Protein AF-A0A5M4D9H0-F1 (afdb_monomer_lite)

Radius of gyration: 30.03 Å; chains: 1; bounding box: 60×64×79 Å

pLDDT: mean 70.48, std 19.12, range [35.38, 95.62]

Sequence (142 aa):
MPILDGVPLAPAQAGSINPNLSRDGDTVAPIYPYTESEAPRAEHGLRTYRPNVGVPAKQIKTGQRLASYFEDFYFRVHIRPDRIALGSLASEQSRSIEVWNAWLTANPLHAVNATGAEGMTLLGPAPPPTSFAANEARQYVL

Foldseek 3Di:
DDDDDDDPPDPPDDDDDPPLFQCVPVDDDDDDPPPDDPPDDDDDDDDPDPVPPPPPDPDPDDDDDRTGNLVSQAPDKDKPPPDDDDDPDPDDDKDKIKIWHRYQAKDFQADDDDDPQVPDDKAFPDPPSDIDGHGDMGIIMD

Structure (mmCIF, N/CA/C/O backbone):
data_AF-A0A5M4D9H0-F1
#
_entry.id   AF-A0A5M4D9H0-F1
#
loop_
_atom_site.group_PDB
_atom_site.id
_atom_site.type_symbol
_atom_site.label_atom_id
_atom_site.label_alt_id
_atom_site.label_comp_id
_atom_site.label_asym_id
_atom_site.label_entity_id
_atom_site.label_seq_id
_atom_site.pdbx_PDB_ins_code
_atom_site.Cartn_x
_atom_site.Cartn_y
_atom_site.Cartn_z
_atom_site.occupancy
_atom_site.B_iso_or_equiv
_atom_site.auth_seq_id
_atom_site.auth_comp_id
_atom_site.auth_asym_id
_atom_site.auth_atom_id
_atom_site.pdbx_PDB_model_num
ATOM 1 N N . MET A 1 1 ? 7.521 -52.042 -41.301 1.00 37.97 1 MET A N 1
ATOM 2 C CA . MET A 1 1 ? 6.746 -50.795 -41.128 1.00 37.97 1 MET A CA 1
ATOM 3 C C . MET A 1 1 ? 7.392 -50.057 -39.969 1.00 37.97 1 MET A C 1
ATOM 5 O O . MET A 1 1 ? 7.514 -50.691 -38.926 1.00 37.97 1 MET A O 1
ATOM 9 N N . PRO A 1 2 ? 7.933 -48.841 -40.139 1.00 37.59 2 PRO A N 1
ATOM 10 C CA . PRO A 1 2 ? 8.563 -48.148 -39.024 1.00 37.59 2 PRO A CA 1
ATOM 11 C C . PRO A 1 2 ? 7.481 -47.642 -38.064 1.00 37.59 2 PRO A C 1
ATOM 13 O O . PRO A 1 2 ? 6.515 -47.011 -38.487 1.00 37.59 2 PRO A O 1
ATOM 16 N N . ILE A 1 3 ? 7.643 -47.968 -36.787 1.00 45.12 3 ILE A N 1
ATOM 17 C CA . ILE A 1 3 ? 6.842 -47.463 -35.671 1.00 45.12 3 ILE A CA 1
ATOM 18 C C . ILE A 1 3 ? 7.626 -46.297 -35.071 1.00 45.12 3 ILE A C 1
ATOM 20 O O . ILE A 1 3 ? 8.790 -46.454 -34.709 1.00 45.12 3 ILE A O 1
ATOM 24 N N . LEU A 1 4 ? 7.010 -45.118 -35.049 1.00 35.38 4 LEU A N 1
ATOM 25 C CA . LEU A 1 4 ? 7.532 -43.934 -34.375 1.00 35.38 4 LEU A CA 1
ATOM 26 C C . LEU A 1 4 ? 7.000 -43.951 -32.941 1.00 35.38 4 LEU A C 1
ATOM 28 O O . LEU A 1 4 ? 5.857 -43.563 -32.708 1.00 35.38 4 LEU A O 1
ATOM 32 N N . ASP A 1 5 ? 7.824 -44.396 -31.995 1.00 51.94 5 ASP A N 1
ATOM 33 C CA . ASP A 1 5 ? 7.542 -44.218 -30.572 1.00 51.94 5 ASP A CA 1
ATOM 34 C C . ASP A 1 5 ? 7.882 -42.773 -30.190 1.00 51.94 5 ASP A C 1
ATOM 36 O O . ASP A 1 5 ? 9.037 -42.404 -29.972 1.00 51.94 5 ASP A O 1
ATOM 40 N N . GLY A 1 6 ? 6.861 -41.917 -30.173 1.00 41.34 6 GLY A N 1
ATOM 41 C CA . GLY A 1 6 ? 6.969 -40.576 -29.613 1.00 41.34 6 GLY A CA 1
ATOM 42 C C . GLY A 1 6 ? 6.959 -40.655 -28.090 1.00 41.34 6 GLY A C 1
ATOM 43 O O . GLY A 1 6 ? 6.022 -41.199 -27.510 1.00 41.34 6 GLY A O 1
ATOM 44 N N . VAL A 1 7 ? 7.974 -40.091 -27.433 1.00 44.50 7 VAL A N 1
ATOM 45 C CA . VAL A 1 7 ? 7.917 -39.826 -25.989 1.00 44.50 7 VAL A CA 1
ATOM 46 C C . VAL A 1 7 ? 6.741 -38.873 -25.750 1.00 44.50 7 VAL A C 1
ATOM 48 O O . VAL A 1 7 ? 6.772 -37.756 -26.276 1.00 44.50 7 VAL A O 1
ATOM 51 N N . PRO A 1 8 ? 5.699 -39.253 -24.987 1.00 37.47 8 PRO A N 1
ATOM 52 C CA . PRO A 1 8 ? 4.704 -38.284 -24.574 1.00 37.47 8 PRO A CA 1
ATOM 53 C C . PRO A 1 8 ? 5.401 -37.302 -23.634 1.00 37.47 8 PRO A C 1
ATOM 55 O O . PRO A 1 8 ? 5.836 -37.669 -22.542 1.00 37.47 8 PRO A O 1
ATOM 58 N N . LEU A 1 9 ? 5.530 -36.046 -24.060 1.00 40.09 9 LEU A N 1
ATOM 59 C CA . LEU A 1 9 ? 5.840 -34.965 -23.136 1.00 40.09 9 LEU A CA 1
ATOM 60 C C . LEU A 1 9 ? 4.632 -34.839 -22.211 1.00 40.09 9 LEU A C 1
ATOM 62 O O . LEU A 1 9 ? 3.606 -34.266 -22.579 1.00 40.09 9 LEU A O 1
ATOM 66 N N . ALA A 1 10 ? 4.727 -35.454 -21.034 1.00 41.75 10 ALA A N 1
ATOM 67 C CA . ALA A 1 10 ? 3.748 -35.235 -19.991 1.00 41.75 10 ALA A CA 1
ATOM 68 C C . ALA A 1 10 ? 3.726 -33.728 -19.671 1.00 41.75 10 ALA A C 1
ATOM 70 O O . ALA A 1 10 ? 4.794 -33.113 -19.568 1.00 41.75 10 ALA A O 1
ATOM 71 N N . PRO A 1 11 ? 2.538 -33.115 -19.538 1.00 41.88 11 PRO A N 1
ATOM 72 C CA . PRO A 1 11 ? 2.437 -31.730 -19.106 1.00 41.88 11 PRO A CA 1
ATOM 73 C C . PRO A 1 11 ? 3.131 -31.592 -17.751 1.00 41.88 11 PRO A C 1
ATOM 75 O O . PRO A 1 11 ? 2.992 -32.469 -16.895 1.00 41.88 11 PRO A O 1
ATOM 78 N N . ALA A 1 12 ? 3.856 -30.494 -17.536 1.00 47.12 12 ALA A N 1
ATOM 79 C CA . ALA A 1 12 ? 4.317 -30.133 -16.203 1.00 47.12 12 ALA A CA 1
ATOM 80 C C . ALA A 1 12 ? 3.079 -29.887 -15.319 1.00 47.12 12 ALA A C 1
ATOM 82 O O . ALA A 1 12 ? 2.520 -28.793 -15.288 1.00 47.12 12 ALA A O 1
ATOM 83 N N . GLN A 1 13 ? 2.590 -30.935 -14.654 1.00 50.16 13 GLN A N 1
ATOM 84 C CA . GLN A 1 13 ? 1.582 -30.819 -13.612 1.00 50.16 13 GLN A CA 1
ATOM 85 C C . GLN A 1 13 ? 2.245 -30.150 -12.408 1.00 50.16 13 GLN A C 1
ATOM 87 O O . GLN A 1 13 ? 3.057 -30.769 -11.728 1.00 50.16 13 GLN A O 1
ATOM 92 N N . ALA A 1 14 ? 1.874 -28.908 -12.112 1.00 46.69 14 ALA A N 1
ATOM 93 C CA . ALA A 1 14 ? 2.147 -28.303 -10.815 1.00 46.69 14 ALA A CA 1
ATOM 94 C C . ALA A 1 14 ? 0.837 -27.751 -10.242 1.00 46.69 14 ALA A C 1
ATOM 96 O O . ALA A 1 14 ? 0.378 -26.670 -10.598 1.00 46.69 14 ALA A O 1
ATOM 97 N N . GLY A 1 15 ? 0.202 -28.537 -9.373 1.00 45.97 15 GLY A N 1
ATOM 98 C CA . GLY A 1 15 ? -0.881 -28.066 -8.518 1.00 45.97 15 GLY A CA 1
ATOM 99 C C . GLY A 1 15 ? -0.320 -27.323 -7.301 1.00 45.97 15 GLY A C 1
ATOM 100 O O . GLY A 1 15 ? 0.471 -27.892 -6.558 1.00 45.97 15 GLY A O 1
ATOM 101 N N . SER A 1 16 ? -0.778 -26.076 -7.128 1.00 58.44 16 SER A N 1
ATOM 102 C CA . SER A 1 16 ? -0.673 -25.150 -5.980 1.00 58.44 16 SER A CA 1
ATOM 103 C C . SER A 1 16 ? 0.720 -24.881 -5.370 1.00 58.44 16 SER A C 1
ATOM 105 O O . SER A 1 16 ? 1.106 -25.538 -4.405 1.00 58.44 16 SER A O 1
ATOM 107 N N . ILE A 1 17 ? 1.415 -23.822 -5.819 1.00 52.19 17 ILE A N 1
ATOM 108 C CA . ILE A 1 17 ? 2.653 -23.292 -5.195 1.00 52.19 17 ILE A CA 1
ATOM 109 C C . ILE A 1 17 ? 2.464 -21.789 -4.891 1.00 52.19 17 ILE A C 1
ATOM 111 O O . ILE A 1 17 ? 1.773 -21.106 -5.642 1.00 52.19 17 ILE A O 1
ATOM 115 N N . ASN A 1 18 ? 2.967 -21.304 -3.745 1.00 48.97 18 ASN A N 1
ATOM 116 C CA . ASN A 1 18 ? 2.557 -20.051 -3.088 1.00 48.97 18 ASN A CA 1
ATOM 117 C C . ASN A 1 18 ? 2.580 -18.821 -4.025 1.00 48.97 18 ASN A C 1
ATOM 119 O O . ASN A 1 18 ? 3.636 -18.269 -4.317 1.00 48.97 18 ASN A O 1
ATOM 123 N N . PRO A 1 19 ? 1.401 -18.332 -4.420 1.00 52.31 19 PRO A N 1
ATOM 124 C CA . PRO A 1 19 ? 1.240 -17.470 -5.583 1.00 52.31 19 PRO A CA 1
ATOM 125 C C . PRO A 1 19 ? 1.533 -15.985 -5.341 1.00 52.31 19 PRO A C 1
ATOM 127 O O . PRO A 1 19 ? 1.342 -15.185 -6.250 1.00 52.31 19 PRO A O 1
ATOM 130 N N . ASN A 1 20 ? 1.986 -15.566 -4.156 1.00 54.34 20 ASN A N 1
ATOM 131 C CA . ASN A 1 20 ? 2.275 -14.147 -3.864 1.00 54.34 20 ASN A CA 1
ATOM 132 C C . ASN A 1 20 ? 3.576 -13.644 -4.524 1.00 54.34 20 ASN A C 1
ATOM 134 O O . ASN A 1 20 ? 4.219 -12.718 -4.033 1.00 54.34 20 ASN A O 1
ATOM 138 N N . LEU A 1 21 ? 3.991 -14.335 -5.581 1.00 54.53 21 LEU A N 1
ATOM 139 C CA . LEU A 1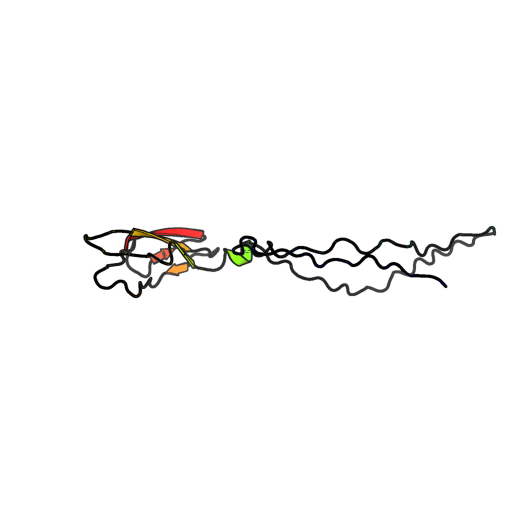 21 ? 5.332 -14.401 -6.103 1.00 54.53 21 LEU A CA 1
ATOM 140 C C . LEU A 1 21 ? 5.235 -14.589 -7.642 1.00 54.53 21 LEU A C 1
ATOM 142 O O . LEU A 1 21 ? 4.939 -15.677 -8.128 1.00 54.53 21 LEU A O 1
ATOM 146 N N . SER A 1 22 ? 5.568 -13.539 -8.399 1.00 58.16 22 SER A N 1
ATOM 147 C CA . SER A 1 22 ? 5.496 -13.353 -9.864 1.00 58.16 22 SER A CA 1
ATOM 148 C C . SER A 1 22 ? 6.069 -14.501 -10.669 1.00 58.16 22 SER A C 1
ATOM 150 O O . SER A 1 22 ? 5.703 -14.742 -11.813 1.00 58.16 22 SER A O 1
ATOM 152 N N . ARG A 1 23 ? 7.042 -15.165 -10.075 1.00 50.22 23 ARG A N 1
ATOM 153 C CA . ARG A 1 23 ? 7.991 -16.034 -10.737 1.00 50.22 23 ARG A CA 1
ATOM 154 C C . ARG A 1 23 ? 7.777 -17.497 -10.382 1.00 50.22 23 ARG A C 1
ATOM 156 O O . ARG A 1 23 ? 8.363 -18.359 -11.031 1.00 50.22 23 ARG A O 1
ATOM 163 N N . ASP A 1 24 ? 6.884 -17.812 -9.449 1.00 54.12 24 ASP A N 1
ATOM 164 C CA . ASP A 1 24 ? 6.550 -19.212 -9.164 1.00 54.12 24 ASP A CA 1
ATOM 165 C C . ASP A 1 24 ? 5.856 -19.885 -10.376 1.00 54.12 24 ASP A C 1
ATOM 167 O O . ASP A 1 24 ? 5.702 -21.103 -10.411 1.00 54.12 24 ASP A O 1
ATOM 171 N N . GLY A 1 25 ? 5.533 -19.102 -11.420 1.00 51.81 25 GLY A N 1
ATOM 172 C CA . GLY A 1 25 ? 5.123 -19.546 -12.755 1.00 51.81 25 GLY A CA 1
ATOM 173 C C . GLY A 1 25 ? 6.174 -19.462 -13.882 1.00 51.81 25 GLY A C 1
ATOM 174 O O . GLY A 1 25 ? 5.864 -19.869 -14.997 1.00 51.81 25 GLY A O 1
ATOM 175 N N . ASP A 1 26 ? 7.409 -19.002 -13.659 1.00 55.31 26 ASP A N 1
ATOM 176 C CA . ASP A 1 26 ? 8.412 -18.772 -14.727 1.00 55.31 26 ASP A CA 1
ATOM 177 C C . ASP A 1 26 ? 9.148 -20.057 -15.186 1.00 55.31 26 ASP A C 1
ATOM 179 O O . ASP A 1 26 ? 10.327 -20.032 -15.555 1.00 55.31 26 ASP A O 1
ATOM 183 N N . THR A 1 27 ? 8.485 -21.219 -15.181 1.00 54.12 27 THR A N 1
ATOM 184 C CA . THR A 1 27 ? 9.097 -22.464 -15.680 1.00 54.12 27 THR A CA 1
ATOM 185 C C . THR A 1 27 ? 9.234 -22.426 -17.202 1.00 54.12 27 THR A C 1
ATOM 187 O O . THR A 1 27 ? 8.337 -22.777 -17.963 1.00 54.12 27 THR A O 1
ATOM 190 N N . VAL A 1 28 ? 10.403 -21.989 -17.663 1.00 54.91 28 VAL A N 1
ATOM 191 C CA . VAL A 1 28 ? 10.789 -22.072 -19.071 1.00 54.91 28 VAL A CA 1
ATOM 192 C C . VAL A 1 28 ? 11.150 -23.525 -19.375 1.00 54.91 28 VAL A C 1
ATOM 194 O O . VAL A 1 28 ? 12.100 -24.055 -18.797 1.00 54.91 28 VAL A O 1
ATOM 197 N N . ALA A 1 29 ? 10.416 -24.176 -20.283 1.00 46.41 29 ALA A N 1
ATOM 198 C CA . ALA A 1 29 ? 10.812 -25.481 -20.811 1.00 46.41 29 ALA A CA 1
ATOM 199 C C . ALA A 1 29 ? 12.244 -25.382 -21.382 1.00 46.41 29 ALA A C 1
ATOM 201 O O . ALA A 1 29 ? 12.489 -24.538 -22.254 1.00 46.41 29 ALA A O 1
ATOM 202 N N . PRO A 1 30 ? 13.211 -26.183 -20.900 1.00 48.16 30 PRO A N 1
ATOM 203 C CA . PRO A 1 30 ? 14.571 -26.089 -21.385 1.00 48.16 30 PRO A CA 1
ATOM 204 C C . PRO A 1 30 ? 14.685 -26.553 -22.841 1.00 48.16 30 PRO A C 1
ATOM 206 O O . PRO A 1 30 ? 14.323 -27.673 -23.184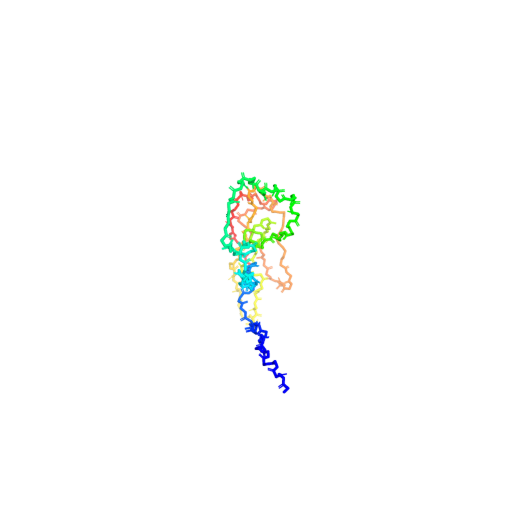 1.00 48.16 30 PRO A O 1
ATOM 209 N N . ILE A 1 31 ? 15.352 -25.694 -23.611 1.00 50.03 31 ILE A N 1
ATOM 210 C CA . ILE A 1 31 ? 16.408 -26.043 -24.566 1.00 50.03 31 ILE A CA 1
ATOM 211 C C . ILE A 1 31 ? 15.907 -26.459 -25.954 1.00 50.03 31 ILE A C 1
ATOM 213 O O . ILE A 1 31 ? 15.562 -27.607 -26.218 1.00 50.03 31 ILE A O 1
ATOM 217 N N . TYR A 1 32 ? 15.982 -25.488 -26.875 1.00 48.62 32 TYR A N 1
ATOM 218 C CA . TYR A 1 32 ? 16.202 -25.731 -28.302 1.00 48.62 32 TYR A CA 1
ATOM 219 C C . TYR A 1 32 ? 17.078 -26.978 -28.482 1.00 48.62 32 TYR A C 1
ATOM 221 O O . TYR A 1 32 ? 18.195 -26.975 -27.950 1.00 48.62 32 TYR A O 1
ATOM 229 N N . PRO A 1 33 ? 16.655 -28.021 -29.215 1.00 47.72 33 PRO A N 1
ATOM 230 C CA . PRO A 1 33 ? 17.594 -29.070 -29.547 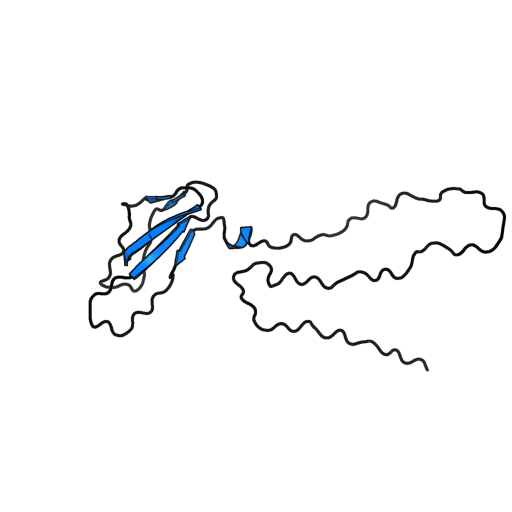1.00 47.72 33 PRO A CA 1
ATOM 231 C C . PRO A 1 33 ? 18.706 -28.414 -30.372 1.00 47.72 33 PRO A C 1
ATOM 233 O O . PRO A 1 33 ? 18.461 -27.878 -31.450 1.00 47.72 33 PRO A O 1
ATOM 236 N N . TYR A 1 34 ? 19.940 -28.431 -29.868 1.00 53.44 34 TYR A N 1
ATOM 237 C CA . TYR A 1 34 ? 21.126 -28.158 -30.681 1.00 53.44 34 TYR A CA 1
ATOM 238 C C . TYR A 1 34 ? 21.391 -29.360 -31.598 1.00 53.44 34 TYR A C 1
ATOM 240 O O . TYR A 1 34 ? 22.507 -29.848 -31.719 1.00 53.44 34 TYR A O 1
ATOM 248 N N . THR A 1 35 ? 20.364 -29.911 -32.230 1.00 48.28 35 THR A N 1
ATOM 249 C CA . THR A 1 35 ? 20.587 -30.928 -33.241 1.00 48.28 35 THR A CA 1
ATOM 250 C C . THR A 1 35 ? 20.905 -30.204 -34.532 1.00 48.28 35 THR A C 1
ATOM 252 O O . THR A 1 35 ? 20.023 -29.657 -35.183 1.00 48.28 35 THR A O 1
ATOM 255 N N . GLU A 1 36 ? 22.202 -30.258 -34.833 1.00 43.16 36 GLU A N 1
ATOM 256 C CA . GLU A 1 36 ? 22.853 -30.071 -36.127 1.00 43.16 36 GLU A CA 1
ATOM 257 C C . GLU A 1 36 ? 23.534 -28.712 -36.335 1.00 43.16 36 GLU A C 1
ATOM 259 O O . GLU A 1 36 ? 22.944 -27.672 -36.604 1.00 43.16 36 GLU A O 1
ATOM 264 N N . SER A 1 37 ? 24.865 -28.757 -36.253 1.00 45.00 37 SER A N 1
ATOM 265 C CA . SER A 1 37 ? 25.704 -27.878 -37.055 1.00 45.00 37 SER A CA 1
ATOM 266 C C . SER A 1 37 ? 25.411 -28.188 -38.525 1.00 45.00 37 SER A C 1
ATOM 268 O O . SER A 1 37 ? 25.794 -29.254 -39.000 1.00 45.00 37 SER A O 1
ATOM 270 N N . GLU A 1 38 ? 24.794 -27.258 -39.258 1.00 48.31 38 GLU A N 1
ATOM 271 C CA . GLU A 1 38 ? 24.695 -27.295 -40.730 1.00 48.31 38 GLU A CA 1
ATOM 272 C C . GLU A 1 38 ? 26.068 -27.102 -41.416 1.00 48.31 38 GLU A C 1
ATOM 274 O O . GLU A 1 38 ? 26.156 -26.621 -42.545 1.00 48.31 38 GLU A O 1
ATOM 279 N N . ALA A 1 39 ? 27.187 -27.424 -40.759 1.00 48.41 39 ALA A N 1
ATOM 280 C CA . ALA A 1 39 ? 28.479 -27.412 -41.424 1.00 48.41 39 ALA A CA 1
ATOM 281 C C . ALA A 1 39 ? 28.566 -28.646 -42.341 1.00 48.41 39 ALA A C 1
ATOM 283 O O . ALA A 1 39 ? 28.613 -29.771 -41.832 1.00 48.41 39 ALA A O 1
ATOM 284 N N . PRO A 1 40 ? 28.620 -28.485 -43.678 1.00 50.44 40 PRO A N 1
ATOM 285 C CA . PRO A 1 40 ? 28.745 -29.626 -44.570 1.00 50.44 40 PRO A CA 1
ATOM 286 C C . PRO A 1 40 ? 30.049 -30.379 -44.278 1.00 50.44 40 PRO A C 1
ATOM 288 O O . PRO A 1 40 ? 31.130 -29.786 -44.174 1.00 50.44 40 PRO A O 1
ATOM 291 N N . ARG A 1 41 ? 29.949 -31.706 -44.150 1.00 48.31 41 ARG A N 1
ATOM 292 C CA . ARG A 1 41 ? 31.103 -32.602 -44.019 1.00 48.31 41 ARG A CA 1
ATOM 293 C C . ARG A 1 41 ? 31.895 -32.546 -45.328 1.00 48.31 41 ARG A C 1
ATOM 295 O O . ARG A 1 41 ? 31.349 -32.804 -46.394 1.00 48.31 41 ARG A O 1
ATOM 302 N N . ALA A 1 42 ? 33.166 -32.160 -45.260 1.00 47.84 42 ALA A N 1
ATOM 303 C CA . ALA A 1 42 ? 34.005 -32.047 -46.448 1.00 47.84 42 ALA A CA 1
ATOM 304 C C . ALA A 1 42 ? 34.521 -33.426 -46.879 1.00 47.84 42 ALA A C 1
ATOM 306 O O . ALA A 1 42 ? 35.309 -34.038 -46.160 1.00 47.84 42 ALA A O 1
ATOM 307 N N . GLU A 1 43 ? 34.110 -33.879 -48.060 1.00 50.22 43 GLU A N 1
ATOM 308 C CA . GLU A 1 43 ? 34.792 -34.942 -48.799 1.00 50.22 43 GLU A CA 1
ATOM 309 C C . GLU A 1 43 ? 35.933 -34.332 -49.643 1.00 50.22 43 GLU A C 1
ATOM 311 O O . GLU A 1 43 ? 35.925 -33.151 -49.989 1.00 50.22 43 GLU A O 1
ATOM 316 N N . HIS A 1 44 ? 36.984 -35.116 -49.860 1.00 41.28 44 HIS A N 1
ATOM 317 C CA . HIS A 1 44 ? 38.341 -34.713 -50.254 1.00 41.28 44 HIS A CA 1
ATOM 318 C C . HIS A 1 44 ? 38.433 -33.841 -51.540 1.00 41.28 44 HIS A C 1
ATOM 320 O O . HIS A 1 44 ? 37.871 -34.204 -52.568 1.00 41.28 44 HIS A O 1
ATOM 326 N N . GLY A 1 45 ? 39.199 -32.731 -51.519 1.00 53.69 45 GLY A N 1
ATOM 327 C CA . GLY A 1 45 ? 39.510 -31.902 -52.707 1.00 53.69 45 GLY A CA 1
ATOM 328 C C . GLY A 1 45 ? 39.996 -30.468 -52.403 1.00 53.69 45 GLY A C 1
ATOM 329 O O . GLY A 1 45 ? 39.759 -29.948 -51.313 1.00 53.69 45 GLY A O 1
ATOM 330 N N . LEU A 1 46 ? 40.702 -29.834 -53.357 1.00 49.50 46 LEU A N 1
ATOM 331 C CA . LEU A 1 46 ? 41.308 -28.485 -53.265 1.00 49.50 46 LEU A CA 1
ATOM 332 C C . LEU A 1 46 ? 40.276 -27.401 -52.880 1.00 49.50 46 LEU A C 1
ATOM 334 O O . LEU A 1 46 ? 39.336 -27.130 -53.623 1.00 49.50 46 LEU A O 1
ATOM 338 N N . ARG A 1 47 ? 40.470 -26.751 -51.721 1.00 54.91 47 ARG A N 1
ATOM 339 C CA . ARG A 1 47 ? 39.556 -25.735 -51.171 1.00 54.91 47 ARG A CA 1
ATOM 340 C C . ARG A 1 47 ? 40.030 -24.314 -51.481 1.00 54.91 47 ARG A C 1
ATOM 342 O O . ARG A 1 47 ? 40.964 -23.822 -50.856 1.00 54.91 47 ARG A O 1
ATOM 349 N N . THR A 1 48 ? 39.323 -23.600 -52.354 1.00 50.59 48 THR A N 1
ATOM 350 C CA . THR A 1 48 ? 39.299 -22.131 -52.300 1.00 50.59 48 THR A CA 1
ATOM 351 C C . THR A 1 48 ? 38.442 -21.723 -51.104 1.00 50.59 48 THR A C 1
ATOM 353 O O . THR A 1 48 ? 37.225 -21.904 -51.120 1.00 50.59 48 THR A O 1
ATOM 356 N N . TYR A 1 49 ? 39.057 -21.188 -50.047 1.00 49.00 49 TYR A N 1
ATOM 357 C CA . TYR A 1 49 ? 38.328 -20.701 -48.875 1.00 49.00 49 TYR A CA 1
ATOM 358 C C . TYR A 1 49 ? 37.724 -19.329 -49.193 1.00 49.00 49 TYR A C 1
ATOM 360 O O . TYR A 1 49 ? 38.300 -18.286 -48.900 1.00 49.00 49 TYR A O 1
ATOM 368 N N . ARG A 1 50 ? 36.549 -19.311 -49.823 1.00 51.19 50 ARG A N 1
ATOM 369 C CA . ARG A 1 50 ? 35.647 -18.175 -49.632 1.00 51.19 50 ARG A CA 1
ATOM 370 C C . ARG A 1 50 ? 35.003 -18.408 -48.271 1.00 51.19 50 ARG A C 1
ATOM 372 O O . ARG A 1 50 ? 34.292 -19.408 -48.154 1.00 51.19 50 ARG A O 1
ATOM 379 N N . PRO A 1 51 ? 35.242 -17.584 -47.233 1.00 51.16 51 PRO A N 1
ATOM 380 C CA . PRO A 1 51 ? 34.412 -17.660 -46.047 1.00 51.16 51 PRO A CA 1
ATOM 381 C C . PRO A 1 51 ? 33.002 -17.292 -46.503 1.00 51.16 51 PRO A C 1
ATOM 383 O O . PRO A 1 51 ? 32.660 -16.122 -46.626 1.00 51.16 51 PRO A O 1
ATOM 386 N N . ASN A 1 52 ? 32.185 -18.301 -46.798 1.00 53.06 52 ASN A N 1
ATOM 387 C CA . ASN A 1 52 ? 30.763 -18.136 -47.064 1.00 53.06 52 ASN A CA 1
ATOM 388 C C . ASN A 1 52 ? 30.036 -17.908 -45.731 1.00 53.06 52 ASN A C 1
ATOM 390 O O . ASN A 1 52 ? 29.014 -18.519 -45.443 1.00 53.06 52 ASN A O 1
ATOM 394 N N . VAL A 1 53 ? 30.619 -17.069 -44.873 1.00 54.22 53 VAL A N 1
ATOM 395 C CA . VAL A 1 53 ? 29.977 -16.576 -43.668 1.00 54.22 53 VAL A CA 1
ATOM 396 C C . VAL A 1 53 ? 29.150 -15.393 -44.140 1.00 54.22 53 VAL A C 1
ATOM 398 O O . VAL A 1 53 ? 29.531 -14.234 -43.989 1.00 54.22 53 VAL A O 1
ATOM 401 N N . GLY A 1 54 ? 28.040 -15.700 -44.813 1.00 55.84 54 GLY A N 1
ATOM 402 C CA . GLY A 1 54 ? 26.985 -14.717 -44.981 1.00 55.84 54 GLY A CA 1
ATOM 403 C C . GLY A 1 54 ? 26.607 -14.258 -43.582 1.00 55.84 54 GLY A C 1
ATOM 404 O O . GLY A 1 54 ? 26.288 -15.091 -42.734 1.00 55.84 54 GLY A O 1
ATOM 405 N N . VAL A 1 55 ? 26.720 -12.957 -43.308 1.00 62.91 55 VAL A N 1
ATOM 406 C CA . VAL A 1 55 ? 26.223 -12.401 -42.048 1.00 62.91 55 VAL A CA 1
ATOM 407 C C . VAL A 1 55 ? 24.760 -12.836 -41.960 1.00 62.91 55 VAL A C 1
ATOM 409 O O . VAL A 1 55 ? 23.995 -12.479 -42.863 1.00 62.91 55 VAL A O 1
ATOM 412 N N . PRO A 1 56 ? 24.364 -13.657 -40.968 1.00 62.75 56 PRO A N 1
ATOM 413 C CA . PRO A 1 56 ? 22.989 -14.111 -40.888 1.00 62.75 56 PRO A CA 1
ATOM 414 C C . PRO A 1 56 ? 22.111 -12.866 -40.826 1.00 62.75 56 PRO A C 1
ATOM 416 O O . PRO A 1 56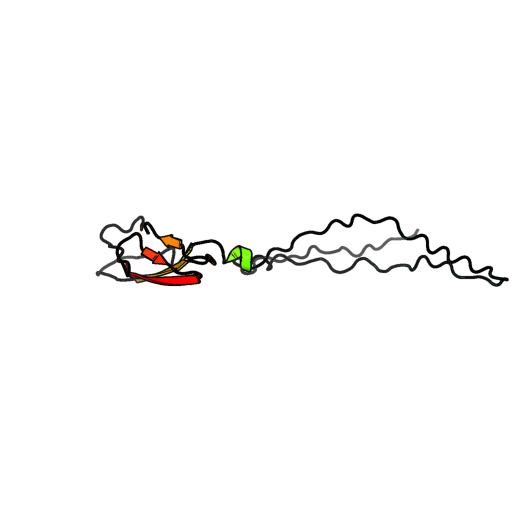 ? 22.396 -11.939 -40.060 1.00 62.75 56 PRO A O 1
ATOM 419 N N . ALA A 1 57 ? 21.081 -12.813 -41.675 1.00 62.75 57 ALA A N 1
ATOM 420 C CA . ALA A 1 57 ? 20.123 -11.718 -41.645 1.00 62.75 57 ALA A CA 1
ATOM 421 C C . ALA A 1 57 ? 19.662 -11.518 -40.198 1.00 62.75 57 ALA A C 1
ATOM 423 O O . ALA A 1 57 ? 19.446 -12.500 -39.484 1.00 62.75 57 ALA A O 1
ATOM 424 N N . LYS A 1 58 ? 19.555 -10.261 -39.749 1.00 57.25 58 LYS A N 1
ATOM 425 C CA . LYS A 1 58 ? 19.146 -9.932 -38.380 1.00 57.25 58 LYS A CA 1
ATOM 426 C C . LYS A 1 58 ? 17.820 -10.632 -38.079 1.00 57.25 58 LYS A C 1
ATOM 428 O O . LYS A 1 58 ? 16.763 -10.183 -38.513 1.00 57.25 58 LYS A O 1
ATOM 433 N N . GLN A 1 59 ? 17.886 -11.741 -37.350 1.00 60.56 59 GLN A N 1
ATOM 434 C CA . GLN A 1 59 ? 16.703 -12.483 -36.954 1.00 60.56 59 GLN A CA 1
ATOM 435 C C . GLN A 1 59 ? 16.019 -11.708 -35.836 1.00 60.56 59 GLN A C 1
ATOM 437 O O . GLN A 1 59 ? 16.618 -11.436 -34.793 1.00 60.56 59 GLN A O 1
ATOM 442 N N . ILE A 1 60 ? 14.759 -11.344 -36.051 1.00 60.53 60 ILE A N 1
ATOM 443 C CA . ILE A 1 60 ? 13.917 -10.818 -34.983 1.00 60.53 60 ILE A CA 1
ATOM 444 C C . ILE A 1 60 ? 13.551 -12.016 -34.110 1.00 60.53 60 ILE A C 1
ATOM 446 O O . ILE A 1 60 ? 12.702 -12.825 -34.474 1.00 60.53 60 ILE A O 1
ATOM 450 N N . LYS A 1 61 ? 14.244 -12.162 -32.980 1.00 67.62 61 LYS A N 1
ATOM 451 C CA . LYS A 1 61 ? 13.867 -13.130 -31.952 1.00 67.62 61 LYS A CA 1
ATOM 452 C C . LYS A 1 61 ? 12.815 -12.494 -31.062 1.00 67.62 61 LYS A C 1
ATOM 454 O O . LYS A 1 61 ? 13.048 -11.434 -30.484 1.00 67.62 61 LYS A O 1
ATOM 459 N N . THR A 1 62 ? 11.674 -13.154 -30.944 1.00 64.38 62 THR A N 1
ATOM 460 C CA . THR A 1 62 ? 10.659 -12.787 -29.962 1.00 64.38 62 THR A CA 1
ATOM 461 C C . THR A 1 62 ? 11.177 -13.163 -28.576 1.00 64.38 62 THR A C 1
ATOM 463 O O . THR A 1 62 ? 11.496 -14.324 -28.325 1.00 64.38 62 THR A O 1
ATOM 466 N N . GLY A 1 63 ? 11.303 -12.177 -27.691 1.00 65.88 63 GLY A N 1
ATOM 467 C CA . GLY A 1 63 ? 11.587 -12.373 -26.271 1.00 65.88 63 GLY A CA 1
ATOM 468 C C . GLY A 1 63 ? 10.384 -11.956 -25.432 1.00 65.88 63 GLY A C 1
ATOM 469 O O . GLY A 1 63 ? 9.603 -11.105 -25.856 1.00 65.88 63 GLY A O 1
ATOM 470 N N . GLN A 1 64 ? 10.240 -12.539 -24.246 1.00 66.50 64 GLN A N 1
ATOM 471 C CA . GLN A 1 64 ? 9.229 -12.142 -23.266 1.00 66.50 64 GLN A CA 1
ATOM 472 C C . GLN A 1 64 ? 9.899 -11.547 -22.029 1.00 66.50 64 GLN A C 1
ATOM 474 O O . GLN A 1 64 ? 10.988 -11.976 -21.640 1.00 66.50 64 GLN A O 1
ATOM 479 N N . ARG A 1 65 ? 9.258 -10.549 -21.415 1.00 68.88 65 ARG A N 1
ATOM 480 C CA . ARG A 1 65 ? 9.702 -9.993 -20.136 1.00 68.88 65 ARG A CA 1
ATOM 481 C C . ARG A 1 65 ? 9.191 -10.898 -19.020 1.00 68.88 65 ARG A C 1
ATOM 483 O O . ARG A 1 65 ? 7.984 -11.077 -18.906 1.00 68.88 65 ARG A O 1
ATOM 490 N N . LEU A 1 66 ? 10.110 -11.460 -18.240 1.00 68.12 66 LEU A N 1
ATOM 491 C CA . LEU A 1 66 ? 9.764 -12.283 -17.082 1.00 68.12 66 LEU A CA 1
ATOM 492 C C . LEU A 1 66 ? 9.227 -11.404 -15.954 1.00 68.12 66 LEU A C 1
ATOM 494 O O . LEU A 1 66 ? 9.690 -10.272 -15.769 1.00 68.12 66 LEU A O 1
ATOM 498 N N . ALA A 1 67 ? 8.240 -11.926 -15.236 1.00 70.31 67 ALA A N 1
ATOM 499 C CA . ALA A 1 67 ? 7.592 -11.203 -14.160 1.00 70.31 67 ALA A CA 1
ATOM 500 C C . ALA A 1 67 ? 8.523 -11.159 -12.938 1.00 70.31 67 ALA A C 1
ATOM 502 O O . ALA A 1 67 ? 9.160 -12.149 -12.575 1.00 70.31 67 ALA A O 1
ATOM 503 N N . SER A 1 68 ? 8.631 -9.997 -12.294 1.00 74.88 68 SER A N 1
ATOM 504 C CA . SER A 1 68 ? 9.566 -9.790 -11.182 1.00 74.88 68 SER A CA 1
ATOM 505 C C . SER A 1 68 ? 8.832 -9.567 -9.871 1.00 74.88 68 SER A C 1
ATOM 507 O O . SER A 1 68 ? 7.878 -8.798 -9.824 1.00 74.88 68 SER A O 1
ATOM 509 N N . TYR A 1 69 ? 9.366 -10.119 -8.779 1.00 79.44 69 TYR A N 1
ATOM 510 C CA . TYR A 1 69 ? 8.871 -9.849 -7.426 1.00 79.44 69 TYR A CA 1
ATOM 511 C C . TYR A 1 69 ? 8.879 -8.362 -7.084 1.00 79.44 69 TYR A C 1
ATOM 513 O O . TYR A 1 69 ? 8.103 -7.890 -6.256 1.00 79.44 69 TYR A O 1
ATOM 521 N N . PHE A 1 70 ? 9.748 -7.598 -7.744 1.00 83.88 70 PHE A N 1
ATOM 522 C CA . PHE A 1 70 ? 9.724 -6.152 -7.637 1.00 83.88 70 PHE A CA 1
ATOM 523 C C . PHE A 1 70 ? 8.371 -5.580 -8.081 1.00 83.88 70 PHE A C 1
ATOM 525 O O . PHE A 1 70 ? 7.806 -4.719 -7.416 1.00 83.88 70 PHE A O 1
ATOM 532 N N . GLU A 1 71 ? 7.818 -6.101 -9.169 1.00 79.75 71 GLU A N 1
ATOM 533 C CA . GLU A 1 71 ? 6.510 -5.689 -9.657 1.00 79.75 71 GLU A CA 1
ATOM 534 C C . GLU A 1 71 ? 5.390 -6.156 -8.728 1.00 79.75 71 GLU A C 1
ATOM 536 O O . GLU A 1 71 ? 4.414 -5.428 -8.597 1.00 79.75 71 GLU A O 1
ATOM 541 N N . ASP A 1 72 ? 5.532 -7.283 -8.024 1.00 84.12 72 ASP A N 1
ATOM 542 C CA . ASP A 1 72 ? 4.494 -7.777 -7.103 1.00 84.12 72 ASP A CA 1
ATOM 543 C C . ASP A 1 72 ? 4.402 -7.000 -5.799 1.00 84.12 72 ASP A C 1
ATOM 545 O O . ASP A 1 72 ? 3.309 -6.811 -5.262 1.00 84.12 72 ASP A O 1
ATOM 549 N N . PHE A 1 73 ? 5.544 -6.585 -5.251 1.00 86.25 73 PHE A N 1
ATOM 550 C CA . PHE A 1 73 ? 5.583 -5.981 -3.924 1.00 86.25 73 PHE A CA 1
ATOM 551 C C . PHE A 1 73 ? 5.600 -4.460 -3.969 1.00 86.25 73 PHE A C 1
ATOM 553 O O . PHE A 1 73 ? 5.050 -3.846 -3.058 1.00 86.25 73 PHE A O 1
ATOM 560 N N . TYR A 1 74 ? 6.171 -3.846 -5.004 1.00 91.50 74 TYR A N 1
ATOM 561 C CA . TYR A 1 74 ? 6.346 -2.396 -5.054 1.00 91.50 74 TYR A CA 1
ATOM 562 C C . TYR A 1 74 ? 5.222 -1.686 -5.820 1.00 91.50 74 TYR A C 1
ATOM 564 O O . TYR A 1 74 ? 4.333 -2.314 -6.401 1.00 91.50 74 TYR A O 1
ATOM 572 N N . PHE A 1 75 ? 5.249 -0.350 -5.758 1.00 91.50 75 PHE A N 1
ATOM 573 C CA . PHE A 1 75 ? 4.279 0.576 -6.365 1.00 91.50 75 PHE A CA 1
ATOM 574 C C . PHE A 1 75 ? 2.842 0.400 -5.860 1.00 91.50 75 PHE A C 1
ATOM 576 O O . PHE A 1 75 ? 1.871 0.561 -6.598 1.00 91.50 75 PHE A O 1
ATOM 583 N N . ARG A 1 76 ? 2.703 0.054 -4.579 1.00 91.94 76 ARG A N 1
ATOM 584 C CA . ARG A 1 76 ? 1.415 -0.144 -3.909 1.00 91.94 76 ARG A CA 1
ATOM 585 C C . ARG A 1 76 ? 1.525 0.140 -2.416 1.00 91.94 76 ARG A C 1
ATOM 587 O O . ARG A 1 76 ? 2.619 0.331 -1.892 1.00 91.94 76 ARG A O 1
ATOM 594 N N . VAL A 1 77 ? 0.384 0.165 -1.739 1.00 92.25 77 VAL A N 1
ATOM 595 C CA . VAL A 1 77 ? 0.316 0.204 -0.275 1.00 92.25 77 VAL A CA 1
ATOM 596 C C . VAL A 1 77 ? -0.198 -1.148 0.206 1.00 92.25 77 VAL A C 1
ATOM 598 O O . VAL A 1 77 ? -1.208 -1.629 -0.304 1.00 92.25 77 VAL A O 1
ATOM 601 N N . HIS A 1 78 ? 0.495 -1.767 1.159 1.00 93.56 78 HIS A N 1
ATOM 602 C CA . HIS A 1 78 ? 0.077 -3.027 1.777 1.00 93.56 78 HIS A CA 1
ATOM 603 C C . HIS A 1 78 ? -0.549 -2.772 3.140 1.00 93.56 78 HIS A C 1
ATOM 605 O O . HIS A 1 78 ? -0.102 -1.887 3.866 1.00 93.56 78 HIS A O 1
ATOM 611 N N . ILE A 1 79 ? -1.549 -3.577 3.496 1.00 93.25 79 ILE A N 1
ATOM 612 C CA . ILE A 1 79 ? -2.192 -3.565 4.813 1.00 93.25 79 ILE A CA 1
ATOM 613 C C . ILE A 1 79 ? -2.177 -4.994 5.349 1.00 93.25 79 ILE A C 1
ATOM 615 O O . ILE A 1 79 ? -2.592 -5.913 4.642 1.00 93.25 79 ILE A O 1
ATOM 619 N N . ARG A 1 80 ? -1.653 -5.200 6.561 1.00 92.44 80 ARG A N 1
ATOM 620 C CA . ARG A 1 80 ? -1.511 -6.530 7.169 1.00 92.44 80 ARG A CA 1
ATOM 621 C C . ARG A 1 80 ? -1.807 -6.511 8.676 1.00 92.44 80 ARG A C 1
ATOM 623 O O . ARG A 1 80 ? -1.155 -5.763 9.394 1.00 92.44 80 ARG A O 1
ATOM 630 N N . PRO A 1 81 ? -2.702 -7.371 9.187 1.00 91.62 81 PRO A N 1
ATOM 631 C CA . PRO A 1 81 ? -3.644 -8.178 8.417 1.00 91.62 81 PRO A CA 1
ATOM 632 C C . PRO A 1 81 ? -4.668 -7.282 7.700 1.00 91.62 81 PRO A C 1
ATOM 634 O O . PRO A 1 81 ? -5.087 -6.257 8.229 1.00 91.62 81 PRO A O 1
ATOM 637 N N . ASP A 1 82 ? -5.076 -7.675 6.498 1.00 87.38 82 ASP A N 1
ATOM 638 C CA . ASP A 1 82 ? -6.158 -7.034 5.738 1.00 87.38 82 ASP A CA 1
ATOM 639 C C . ASP A 1 82 ? -7.546 -7.494 6.213 1.00 87.38 82 ASP A C 1
ATOM 641 O O . ASP A 1 82 ? -8.545 -6.796 6.039 1.00 87.38 82 ASP A O 1
ATOM 645 N N . ARG A 1 83 ? -7.608 -8.671 6.844 1.00 87.31 83 ARG A N 1
ATOM 646 C CA . ARG A 1 83 ? -8.822 -9.247 7.413 1.00 87.31 83 ARG A CA 1
ATOM 647 C C . ARG A 1 83 ? -8.583 -9.725 8.837 1.00 87.31 83 ARG A C 1
ATOM 649 O O . ARG A 1 83 ? -7.658 -10.485 9.113 1.00 87.31 83 ARG A O 1
ATOM 656 N N . ILE A 1 84 ? -9.488 -9.342 9.728 1.00 86.06 84 ILE A N 1
ATOM 657 C CA . ILE A 1 84 ? -9.483 -9.769 11.123 1.00 86.06 84 ILE A CA 1
ATOM 658 C C . ILE A 1 84 ? -10.795 -10.508 11.379 1.00 86.06 84 ILE A C 1
ATOM 660 O O . ILE A 1 84 ? -11.875 -9.935 11.269 1.00 86.06 84 ILE A O 1
ATOM 664 N N . ALA A 1 85 ? -10.704 -11.801 11.689 1.00 83.62 85 ALA A N 1
ATOM 665 C CA . ALA A 1 85 ? -11.859 -12.598 12.079 1.00 83.62 85 ALA A CA 1
ATOM 666 C C . ALA A 1 85 ? -12.084 -12.441 13.585 1.00 83.62 85 ALA A C 1
ATOM 668 O O . ALA A 1 85 ? -11.425 -13.089 14.400 1.00 83.62 85 ALA A O 1
ATOM 669 N N . LEU A 1 86 ? -13.000 -11.551 13.951 1.00 75.81 86 LEU A N 1
ATOM 670 C CA . LEU A 1 86 ? -13.442 -11.386 15.327 1.00 75.81 86 LEU A CA 1
ATOM 671 C C . LEU A 1 86 ? -14.623 -12.337 15.536 1.00 75.81 86 LEU A C 1
ATOM 673 O O . LEU A 1 86 ? -15.661 -12.198 14.895 1.00 75.81 86 LEU A O 1
ATOM 677 N N . GLY A 1 87 ? -14.423 -13.376 16.347 1.00 75.25 87 GLY A N 1
ATOM 678 C CA . GLY A 1 87 ? -15.492 -14.303 16.724 1.00 75.25 87 GLY A CA 1
ATOM 679 C C . GLY A 1 87 ? -16.482 -13.653 17.697 1.00 75.25 87 GLY A C 1
ATOM 680 O O . GLY A 1 87 ? -16.729 -12.453 17.658 1.00 75.25 87 GLY A O 1
ATOM 681 N N . SER A 1 88 ? -17.019 -14.437 18.631 1.00 74.31 88 SER A N 1
ATOM 682 C CA . SER A 1 88 ? -17.771 -13.896 19.770 1.00 74.31 88 SER A CA 1
ATOM 683 C C . SER A 1 88 ? -16.868 -12.986 20.616 1.00 74.31 88 SER A C 1
ATOM 685 O O . SER A 1 88 ? -16.055 -13.471 21.405 1.00 74.31 88 SER A O 1
ATOM 687 N N . LEU A 1 89 ? -17.009 -11.671 20.461 1.00 68.44 89 LEU A N 1
ATOM 688 C CA . LEU A 1 89 ? -16.313 -10.680 21.274 1.00 68.44 89 LEU A CA 1
ATOM 689 C C . LEU A 1 89 ? -17.042 -10.516 22.610 1.00 68.44 89 LEU A C 1
ATOM 691 O O . LEU A 1 89 ? -18.107 -9.914 22.676 1.00 68.44 89 LEU A O 1
ATOM 695 N N . ALA A 1 90 ? -16.464 -11.058 23.680 1.00 68.44 90 ALA A N 1
ATOM 696 C CA . ALA A 1 90 ? -16.946 -10.837 25.047 1.00 68.44 90 ALA A CA 1
ATOM 697 C C . ALA A 1 90 ? -16.286 -9.617 25.727 1.00 68.44 90 ALA A C 1
ATOM 699 O O . ALA A 1 90 ? -16.626 -9.290 26.859 1.00 68.44 90 ALA A O 1
ATOM 700 N N . SER A 1 91 ? -15.316 -8.973 25.064 1.00 73.56 91 SER A N 1
ATOM 701 C CA . SER A 1 91 ? -14.501 -7.881 25.608 1.00 73.56 91 SER A CA 1
ATOM 702 C C . SER A 1 91 ? -13.983 -6.979 24.489 1.00 73.56 91 SER A C 1
ATOM 704 O O . SER A 1 91 ? -13.870 -7.417 23.342 1.00 73.56 91 SER A O 1
ATOM 706 N N . GLU A 1 92 ? -13.609 -5.750 24.847 1.00 75.94 92 GLU A N 1
ATOM 707 C CA . GLU A 1 92 ? -12.852 -4.839 23.988 1.00 75.94 92 GLU A CA 1
ATOM 708 C C . GLU A 1 92 ? -11.520 -5.493 23.583 1.00 75.94 92 GLU A C 1
ATOM 710 O O . GLU A 1 92 ? -10.816 -6.065 24.423 1.00 7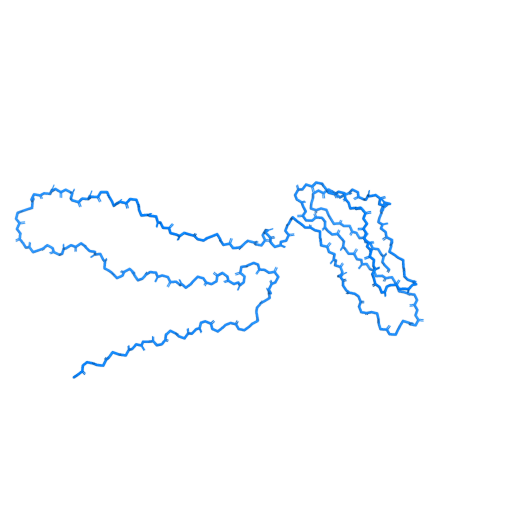5.94 92 GLU A O 1
ATOM 715 N N . GLN A 1 93 ? -11.204 -5.472 22.286 1.00 80.19 93 GLN A N 1
ATOM 716 C CA . GLN A 1 93 ? -9.972 -6.024 21.726 1.00 80.19 93 GLN A CA 1
ATOM 717 C C . GLN A 1 93 ? -9.305 -4.974 20.854 1.00 80.19 93 GLN A C 1
ATOM 719 O O . GLN A 1 93 ? -9.948 -4.439 19.959 1.00 80.19 93 GLN A O 1
ATOM 724 N N . SER A 1 94 ? -8.010 -4.761 21.071 1.00 86.19 94 SER A N 1
ATOM 725 C CA . SER A 1 94 ? -7.165 -3.983 20.174 1.00 86.19 94 SER A CA 1
ATOM 726 C C . SER A 1 94 ? -6.340 -4.909 19.283 1.00 86.19 94 SER A C 1
ATOM 728 O O . SER A 1 94 ? -5.821 -5.944 19.723 1.00 86.19 94 SER A O 1
ATOM 730 N N . ARG A 1 95 ? -6.226 -4.562 18.002 1.00 87.88 95 ARG A N 1
ATOM 731 C CA . ARG A 1 95 ? -5.440 -5.302 17.010 1.00 87.88 95 ARG A CA 1
ATOM 732 C C . ARG A 1 95 ? -4.480 -4.365 16.303 1.00 87.88 95 ARG A C 1
ATOM 734 O O . ARG A 1 95 ? -4.869 -3.308 15.819 1.00 87.88 95 ARG A O 1
ATOM 741 N N . SER A 1 96 ? -3.218 -4.771 16.222 1.00 90.31 96 SER A N 1
ATOM 742 C CA . SER A 1 96 ? -2.224 -4.050 15.437 1.00 90.31 96 SER A CA 1
ATOM 743 C C . SER A 1 96 ? -2.389 -4.364 13.952 1.00 90.31 96 SER A C 1
ATOM 745 O O . SER A 1 96 ? -2.510 -5.522 13.548 1.00 90.31 96 SER A O 1
ATOM 747 N N . ILE A 1 97 ? -2.374 -3.311 13.145 1.00 92.50 97 ILE A N 1
ATOM 748 C CA . ILE A 1 97 ? -2.410 -3.364 11.688 1.00 92.50 97 ILE A CA 1
ATOM 749 C C . ILE A 1 97 ? -1.177 -2.629 11.176 1.00 92.50 97 ILE A C 1
ATOM 751 O O . ILE A 1 97 ? -0.924 -1.485 11.535 1.00 92.50 97 ILE A O 1
ATOM 755 N N . GLU A 1 98 ? -0.398 -3.277 10.329 1.00 94.25 98 GLU A N 1
ATOM 756 C CA . GLU A 1 98 ? 0.712 -2.665 9.619 1.00 94.25 98 GLU A CA 1
ATOM 757 C C . GLU A 1 98 ? 0.225 -2.109 8.283 1.00 94.25 98 GLU A C 1
ATOM 759 O O . GLU A 1 98 ? -0.394 -2.818 7.490 1.00 94.25 98 GLU A O 1
ATOM 764 N N . VAL A 1 99 ? 0.534 -0.841 8.026 1.00 94.31 99 VAL A N 1
ATOM 765 C CA . VAL A 1 99 ? 0.336 -0.189 6.733 1.00 94.31 99 VAL A CA 1
ATOM 766 C C . VAL A 1 99 ? 1.703 0.158 6.166 1.00 94.31 99 VAL A C 1
ATOM 768 O O . VAL A 1 99 ? 2.463 0.905 6.781 1.00 94.31 99 VAL A O 1
ATOM 771 N N . TRP A 1 100 ? 2.022 -0.375 4.992 1.00 94.62 100 TRP A N 1
ATOM 772 C CA . TRP A 1 100 ? 3.323 -0.218 4.350 1.00 94.62 100 TRP A CA 1
ATOM 773 C C . TRP A 1 100 ? 3.205 0.486 3.002 1.00 94.62 100 TRP A C 1
ATOM 775 O O . TRP A 1 100 ? 2.544 -0.004 2.088 1.00 94.62 100 TRP A O 1
ATOM 785 N N . ASN A 1 101 ? 3.888 1.623 2.863 1.00 94.56 101 ASN A N 1
ATOM 786 C CA . ASN A 1 101 ? 4.067 2.321 1.599 1.00 94.56 101 ASN A CA 1
ATOM 787 C C . ASN A 1 101 ? 5.187 1.659 0.782 1.00 94.56 101 ASN A C 1
ATOM 789 O O . ASN A 1 101 ? 6.344 2.029 0.936 1.00 94.56 101 ASN A O 1
ATOM 793 N N . ALA A 1 102 ? 4.866 0.736 -0.124 1.00 94.75 102 ALA A N 1
ATOM 794 C CA . ALA A 1 102 ? 5.853 0.093 -1.001 1.00 94.75 102 ALA A CA 1
ATOM 795 C C . ALA A 1 102 ? 6.166 0.909 -2.272 1.00 94.75 102 ALA A C 1
ATOM 797 O O . ALA A 1 102 ? 6.576 0.369 -3.303 1.00 94.75 102 ALA A O 1
ATOM 798 N N . TRP A 1 103 ? 5.945 2.224 -2.240 1.00 94.50 103 TRP A N 1
ATOM 799 C CA . TRP A 1 103 ? 6.432 3.127 -3.275 1.00 94.50 103 TRP A CA 1
ATOM 800 C C . TRP A 1 103 ? 7.888 3.509 -3.002 1.00 94.50 103 TRP A C 1
ATOM 802 O O . TRP A 1 103 ? 8.283 3.770 -1.866 1.00 94.50 103 TRP A O 1
ATOM 812 N N . LEU A 1 104 ? 8.676 3.632 -4.073 1.00 94.38 104 LEU A N 1
ATOM 813 C CA . LEU A 1 104 ? 10.066 4.107 -4.007 1.00 94.38 104 LEU A CA 1
ATOM 814 C C . LEU A 1 104 ? 10.186 5.625 -3.789 1.00 94.38 104 LEU A C 1
ATOM 816 O O . LEU A 1 104 ? 11.282 6.181 -3.800 1.00 94.38 104 LEU A O 1
ATOM 820 N N . THR A 1 105 ? 9.057 6.297 -3.596 1.00 95.62 105 THR A N 1
ATOM 821 C CA . THR A 1 105 ? 8.943 7.727 -3.330 1.00 95.62 105 THR A CA 1
ATOM 822 C C . THR A 1 105 ? 8.027 7.948 -2.134 1.00 95.62 105 THR A C 1
ATOM 824 O O . THR A 1 105 ? 7.211 7.088 -1.789 1.00 95.62 105 THR A O 1
ATOM 827 N N . ALA A 1 106 ? 8.142 9.119 -1.507 1.00 94.00 106 ALA A N 1
ATOM 828 C CA . ALA A 1 106 ? 7.197 9.519 -0.473 1.00 94.00 106 ALA A CA 1
ATOM 829 C C . ALA A 1 106 ? 5.769 9.566 -1.042 1.00 94.00 106 ALA A C 1
ATOM 831 O O . ALA A 1 106 ? 5.562 10.041 -2.161 1.00 94.00 106 ALA A O 1
ATOM 832 N N . ASN A 1 107 ? 4.803 9.062 -0.275 1.00 90.88 107 ASN A N 1
ATOM 833 C CA . ASN A 1 107 ? 3.402 8.992 -0.676 1.00 90.88 107 ASN A CA 1
ATOM 834 C C . ASN A 1 107 ? 2.497 9.310 0.531 1.00 90.88 107 ASN A C 1
ATOM 836 O O . ASN A 1 107 ? 2.555 8.591 1.532 1.00 90.88 107 ASN A O 1
ATOM 840 N N . PRO A 1 108 ? 1.703 10.395 0.506 1.00 90.75 108 PRO A N 1
ATOM 841 C CA . PRO A 1 108 ? 0.802 10.716 1.606 1.00 90.75 108 PRO A CA 1
ATOM 842 C C . PRO A 1 108 ? -0.407 9.771 1.628 1.00 90.75 108 PRO A C 1
ATOM 844 O O . PRO A 1 108 ? -1.120 9.610 0.639 1.00 90.75 108 PRO A O 1
ATOM 847 N N . LEU A 1 109 ? -0.679 9.184 2.792 1.00 91.19 109 LEU A N 1
ATOM 848 C CA . LEU A 1 109 ? -1.848 8.344 3.018 1.00 91.19 109 LEU A CA 1
ATOM 849 C C . LEU A 1 109 ? -3.011 9.194 3.538 1.00 91.19 109 LEU A C 1
ATOM 851 O O . LEU A 1 109 ? -2.963 9.712 4.653 1.00 91.19 109 LEU A O 1
ATOM 855 N N . HIS A 1 110 ? -4.065 9.330 2.734 1.00 88.81 110 HIS A N 1
ATOM 856 C CA . HIS A 1 110 ? -5.215 10.177 3.065 1.00 88.81 110 HIS A CA 1
ATOM 857 C C . HIS A 1 110 ? -6.166 9.574 4.095 1.00 88.81 110 HIS A C 1
ATOM 859 O O . HIS A 1 110 ? -6.680 10.304 4.934 1.00 88.81 110 HIS A O 1
ATOM 865 N N . ALA A 1 111 ? -6.441 8.276 4.008 1.00 86.69 111 ALA A N 1
ATOM 866 C CA . ALA A 1 111 ? -7.331 7.584 4.929 1.00 86.69 111 ALA A CA 1
ATOM 867 C C . ALA A 1 111 ? -7.116 6.072 4.837 1.00 86.69 111 ALA A C 1
ATOM 869 O O . ALA A 1 111 ? -6.740 5.551 3.786 1.00 86.69 111 ALA A O 1
ATOM 870 N N . VAL A 1 112 ? -7.412 5.381 5.935 1.00 87.69 112 VAL A N 1
ATOM 871 C CA . VAL A 1 112 ? -7.604 3.931 5.983 1.00 87.69 112 VAL A CA 1
ATOM 872 C C . VAL A 1 112 ? -8.958 3.713 6.635 1.00 87.69 112 VAL A C 1
ATOM 874 O O . VAL A 1 112 ? -9.184 4.181 7.747 1.00 87.69 112 VAL A O 1
ATOM 877 N N . ASN A 1 113 ? -9.863 3.040 5.934 1.00 87.12 113 ASN A N 1
ATOM 878 C CA . ASN A 1 113 ? -11.220 2.812 6.416 1.00 87.12 113 ASN A CA 1
ATOM 879 C C . ASN A 1 113 ? -11.397 1.323 6.707 1.00 87.12 113 ASN A C 1
ATOM 881 O O . ASN A 1 113 ? -11.139 0.489 5.838 1.00 87.12 113 ASN A O 1
ATOM 885 N N . ALA A 1 114 ? -11.862 0.995 7.910 1.00 85.44 114 ALA A N 1
ATOM 886 C CA . ALA A 1 114 ? -12.306 -0.351 8.247 1.00 85.44 114 ALA A CA 1
ATOM 887 C C . ALA A 1 114 ? -13.791 -0.509 7.886 1.00 85.44 114 ALA A C 1
ATOM 889 O O . ALA A 1 114 ? -14.586 0.415 8.055 1.00 85.44 114 ALA A O 1
ATOM 890 N N . THR A 1 115 ? -14.175 -1.681 7.386 1.00 85.69 115 THR A N 1
ATOM 891 C CA . THR A 1 115 ? -15.573 -2.022 7.074 1.00 85.69 115 THR A CA 1
ATOM 892 C C . THR A 1 115 ? -16.013 -3.188 7.953 1.00 85.69 115 THR A C 1
ATOM 894 O O . THR A 1 115 ? -15.198 -4.047 8.278 1.00 85.69 115 THR A O 1
ATOM 897 N N . GLY A 1 116 ? -17.279 -3.199 8.388 1.00 79.19 116 GLY A N 1
ATOM 898 C CA . GLY A 1 116 ? -17.777 -4.211 9.332 1.00 79.19 116 GLY A CA 1
ATOM 899 C C . GLY A 1 116 ? -17.157 -4.126 10.734 1.00 79.19 116 GLY A C 1
ATOM 900 O O . GLY A 1 116 ? -17.202 -5.094 11.483 1.00 79.19 116 GLY A O 1
ATOM 901 N N . ALA A 1 117 ? -16.570 -2.979 11.078 1.00 77.69 117 ALA A N 1
ATOM 902 C CA . ALA A 1 117 ? -15.910 -2.712 12.352 1.00 77.69 117 ALA A CA 1
ATOM 903 C C . ALA A 1 117 ? -16.816 -1.863 13.267 1.00 77.69 117 ALA A C 1
ATOM 905 O O . ALA A 1 117 ? -16.400 -0.835 13.800 1.00 77.69 117 ALA A O 1
ATOM 906 N N . GLU A 1 118 ? -18.096 -2.235 13.379 1.00 79.00 118 GLU A N 1
ATOM 907 C CA . GLU A 1 118 ? -19.061 -1.496 14.199 1.00 79.00 118 GLU A CA 1
ATOM 908 C C . GLU A 1 118 ? -18.628 -1.499 15.670 1.00 79.00 118 GLU A C 1
ATOM 910 O O . GLU A 1 118 ? -18.371 -2.549 16.254 1.00 79.00 118 GLU A O 1
ATOM 915 N N . GLY A 1 119 ? -18.519 -0.308 16.264 1.00 77.94 119 GLY A N 1
ATOM 916 C CA . GLY A 1 119 ? -18.040 -0.147 17.639 1.00 77.94 119 GLY A CA 1
ATOM 917 C C . GLY A 1 119 ? -16.520 -0.256 17.814 1.00 77.94 119 GLY A C 1
ATOM 918 O O . GLY A 1 119 ? -16.055 -0.171 18.945 1.00 77.94 119 GLY A O 1
ATOM 919 N N . MET A 1 120 ? -15.746 -0.399 16.733 1.00 81.75 120 MET A N 1
ATOM 920 C CA . MET A 1 120 ? -14.280 -0.333 16.757 1.00 81.75 120 MET A CA 1
ATOM 921 C C . MET A 1 120 ? -13.785 0.996 16.185 1.00 81.75 120 MET A C 1
ATOM 923 O O . MET A 1 120 ? -14.459 1.633 15.372 1.00 81.75 120 MET A O 1
ATOM 927 N N . THR A 1 121 ? -12.585 1.415 16.585 1.00 85.56 121 THR A N 1
ATOM 928 C CA . THR A 1 121 ? -12.007 2.689 16.140 1.00 85.56 121 THR A CA 1
ATOM 929 C C . THR A 1 121 ? -10.590 2.486 15.644 1.00 85.56 121 THR A C 1
ATOM 931 O O . THR A 1 121 ? -9.733 2.012 16.378 1.00 85.56 121 THR A O 1
ATOM 934 N N . LEU A 1 122 ? -10.337 2.865 14.389 1.00 86.38 122 LEU A N 1
ATOM 935 C CA . LEU A 1 122 ? -8.997 2.801 13.823 1.00 86.38 122 LEU A CA 1
ATOM 936 C C . LEU A 1 122 ? -8.202 4.045 14.224 1.00 86.38 122 LEU A C 1
ATOM 938 O O . LEU A 1 122 ? -8.523 5.165 13.824 1.00 86.38 122 LEU A O 1
ATOM 942 N N . LEU A 1 123 ? -7.131 3.831 14.973 1.00 89.00 123 LEU A N 1
ATOM 943 C CA . LEU A 1 123 ? -6.199 4.848 15.426 1.00 89.00 123 LEU A CA 1
ATOM 944 C C . LEU A 1 123 ? -4.892 4.736 14.642 1.00 89.00 123 LEU A C 1
ATOM 946 O O . LEU A 1 123 ? -4.218 3.704 14.645 1.00 89.00 123 LEU A O 1
ATOM 950 N N . GLY A 1 124 ? -4.545 5.822 13.954 1.00 86.94 124 GLY A N 1
ATOM 951 C CA . GLY A 1 124 ? -3.271 5.967 13.260 1.00 86.94 124 GLY A CA 1
ATOM 952 C C . GLY A 1 124 ? -2.211 6.668 14.110 1.00 86.94 124 GLY A C 1
ATOM 953 O O . GLY A 1 124 ? -2.542 7.362 15.071 1.00 86.94 124 GLY A O 1
ATOM 954 N N . PRO A 1 125 ? -0.929 6.552 13.733 1.00 86.31 125 PRO A N 1
ATOM 955 C CA . PRO A 1 125 ? 0.183 7.172 14.457 1.00 86.31 125 PRO A CA 1
ATOM 956 C C . PRO A 1 125 ? 0.220 8.701 14.307 1.00 86.31 125 PRO A C 1
ATOM 958 O O . PRO A 1 125 ? 0.883 9.388 15.078 1.00 86.31 125 PRO A O 1
ATOM 961 N N . ALA A 1 126 ? -0.461 9.239 13.294 1.00 87.31 126 ALA A N 1
ATOM 962 C CA . ALA A 1 126 ? -0.572 10.663 13.020 1.00 87.31 126 ALA A CA 1
ATOM 963 C C . ALA A 1 126 ? -1.932 10.959 12.365 1.00 87.31 126 ALA A C 1
ATOM 965 O O . ALA A 1 126 ? -2.491 10.071 11.711 1.00 87.31 126 ALA A O 1
ATOM 966 N N . PRO A 1 127 ? -2.464 12.188 12.497 1.00 84.81 127 PRO A N 1
ATOM 967 C CA . PRO A 1 127 ? -3.696 12.572 11.822 1.00 84.81 127 PRO A CA 1
ATOM 968 C C . PRO A 1 127 ? -3.531 12.482 10.293 1.00 84.81 127 PRO A C 1
ATOM 970 O O . PRO A 1 127 ? -2.458 12.811 9.774 1.00 84.81 127 PRO A O 1
ATOM 973 N N . PRO A 1 128 ? -4.562 12.044 9.551 1.00 84.31 128 PRO A N 1
ATOM 974 C CA . PRO A 1 128 ? -4.506 12.039 8.098 1.00 84.31 128 PRO A CA 1
ATOM 975 C C . PRO A 1 128 ? -4.570 13.468 7.511 1.00 84.31 128 PRO A C 1
ATOM 977 O O . PRO A 1 128 ? -5.282 14.310 8.062 1.00 84.31 128 PRO A O 1
ATOM 980 N N . PRO A 1 129 ? -3.882 13.762 6.389 1.00 86.56 129 PRO A N 1
ATOM 981 C CA . PRO A 1 129 ? -3.050 12.849 5.612 1.00 86.56 129 PRO A CA 1
ATOM 982 C C . PRO A 1 129 ? -1.709 12.558 6.300 1.00 86.56 129 PRO A C 1
ATOM 984 O O . PRO A 1 129 ? -0.928 13.457 6.607 1.00 86.56 129 PRO A O 1
ATOM 987 N N . THR A 1 130 ? -1.422 11.276 6.511 1.00 87.62 130 THR A N 1
ATOM 988 C CA . THR A 1 130 ? -0.183 10.816 7.135 1.00 87.62 130 THR A CA 1
ATOM 989 C C . THR A 1 130 ? 0.905 10.731 6.070 1.00 87.62 130 THR A C 1
ATOM 991 O O . THR A 1 130 ? 0.759 9.999 5.093 1.00 87.62 130 THR A O 1
ATOM 994 N N . SER A 1 131 ? 2.008 11.460 6.229 1.00 89.75 131 SER A N 1
ATOM 995 C CA . SER A 1 131 ? 3.141 11.363 5.305 1.00 89.75 131 SER A CA 1
ATOM 996 C C . SER A 1 131 ? 3.918 10.066 5.532 1.00 89.75 131 SER A C 1
ATOM 998 O O . SER A 1 131 ? 4.425 9.835 6.629 1.00 89.75 131 SER A O 1
ATOM 1000 N N . PHE A 1 132 ? 4.035 9.238 4.492 1.00 93.56 132 PHE A N 1
ATOM 1001 C CA . PHE A 1 132 ? 4.957 8.103 4.461 1.00 93.56 132 PHE A CA 1
ATOM 1002 C C . PHE A 1 132 ? 6.147 8.437 3.565 1.00 93.56 132 PHE A C 1
ATOM 1004 O O . PHE A 1 132 ? 5.978 8.902 2.434 1.00 93.56 132 PHE A O 1
ATOM 1011 N N . ALA A 1 133 ? 7.353 8.176 4.053 1.00 94.38 133 ALA A N 1
ATOM 1012 C CA . ALA A 1 133 ? 8.560 8.143 3.249 1.00 94.38 133 ALA A CA 1
ATOM 1013 C C . ALA A 1 133 ? 8.547 6.934 2.295 1.00 94.38 133 ALA A C 1
ATOM 1015 O O . ALA A 1 133 ? 7.682 6.055 2.366 1.00 94.38 133 ALA A O 1
ATOM 1016 N N . ALA A 1 134 ? 9.507 6.907 1.370 1.00 94.25 134 ALA A N 1
ATOM 1017 C CA . ALA A 1 134 ? 9.692 5.779 0.464 1.00 94.25 134 ALA A CA 1
ATOM 1018 C C . ALA A 1 134 ? 9.942 4.487 1.258 1.00 94.25 134 ALA A C 1
ATOM 1020 O O . ALA A 1 134 ? 10.798 4.472 2.143 1.00 94.25 134 ALA A O 1
ATOM 1021 N N . ASN A 1 135 ? 9.224 3.412 0.926 1.00 93.81 135 ASN A N 1
ATOM 1022 C CA . ASN A 1 135 ? 9.326 2.107 1.590 1.00 93.81 135 ASN A CA 1
ATOM 1023 C C . ASN A 1 135 ? 9.112 2.132 3.119 1.00 93.81 135 ASN A C 1
ATOM 1025 O O . ASN A 1 135 ? 9.615 1.255 3.818 1.00 93.81 135 ASN A O 1
ATOM 1029 N N . GLU A 1 136 ? 8.362 3.102 3.650 1.00 95.25 136 GLU A N 1
ATOM 1030 C CA . GLU A 1 136 ? 8.079 3.206 5.087 1.00 95.25 136 GLU A CA 1
ATOM 1031 C C . GLU A 1 136 ? 6.833 2.403 5.484 1.00 95.25 136 GLU A C 1
ATOM 1033 O O . GLU A 1 136 ? 5.802 2.463 4.810 1.00 95.25 136 GLU A O 1
ATOM 1038 N N . ALA A 1 137 ? 6.909 1.682 6.604 1.00 94.12 137 ALA A N 1
ATOM 1039 C CA . ALA A 1 137 ? 5.771 1.020 7.234 1.00 94.12 137 ALA A CA 1
ATOM 1040 C C . ALA A 1 137 ? 5.433 1.669 8.577 1.00 94.12 137 ALA A C 1
ATOM 1042 O O . ALA A 1 137 ? 6.317 2.130 9.301 1.00 94.12 137 ALA A O 1
ATOM 1043 N N . ARG A 1 138 ? 4.143 1.703 8.913 1.00 93.69 138 ARG A N 1
ATOM 1044 C CA . ARG A 1 138 ? 3.639 2.245 10.174 1.00 93.69 138 ARG A CA 1
ATOM 1045 C C . ARG A 1 138 ? 2.549 1.368 10.758 1.00 93.69 138 ARG A C 1
ATOM 1047 O O . ARG A 1 138 ? 1.781 0.742 10.032 1.00 93.69 138 ARG A O 1
ATOM 1054 N N . GLN A 1 139 ? 2.473 1.369 12.082 1.00 93.69 139 GLN A N 1
ATOM 1055 C CA . GLN A 1 139 ? 1.464 0.626 12.822 1.00 93.69 139 GLN A CA 1
ATOM 1056 C C . GLN A 1 139 ? 0.240 1.490 13.111 1.00 93.69 139 GLN A C 1
ATOM 1058 O O . GLN A 1 139 ? 0.353 2.653 13.494 1.00 93.69 139 GLN A O 1
ATOM 1063 N N . TYR A 1 140 ? -0.916 0.872 12.941 1.00 92.25 140 TYR A N 1
ATOM 1064 C CA . TYR A 1 140 ? -2.241 1.347 13.291 1.00 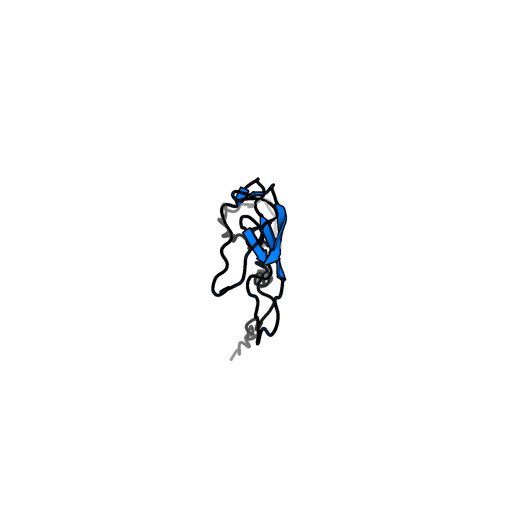92.25 140 TYR A CA 1
ATOM 1065 C C . TYR A 1 140 ? -2.821 0.386 14.324 1.00 92.25 140 TYR A C 1
ATOM 1067 O O . TYR A 1 140 ? -2.429 -0.783 14.393 1.00 92.25 140 TYR A O 1
ATOM 1075 N N . VAL A 1 141 ? -3.755 0.873 15.127 1.00 90.44 141 VAL A N 1
ATOM 1076 C CA . VAL A 1 141 ? -4.483 0.058 16.099 1.00 90.44 141 VAL A CA 1
ATOM 1077 C C . VAL A 1 141 ? -5.959 0.140 15.760 1.00 90.44 141 VAL A C 1
ATOM 1079 O O . VAL A 1 141 ? -6.479 1.241 15.619 1.00 90.44 141 VAL A O 1
ATOM 1082 N N . LEU A 1 142 ? -6.607 -1.008 15.590 1.00 86.44 142 LEU A N 1
ATOM 1083 C CA . LEU A 1 142 ? -8.056 -1.130 15.424 1.00 86.44 142 LEU A CA 1
ATOM 1084 C C . LEU A 1 142 ? -8.693 -1.696 16.690 1.00 86.44 142 LEU A C 1
ATOM 1086 O O . LEU A 1 142 ? -8.056 -2.599 17.285 1.00 86.44 142 LEU A O 1
#

Secondary structure (DSSP, 8-state):
-------------------SSTTTT--PPP-------------SS--------PPPP-------PPP-HHHHHSSSEEEESS-----S--S----EEEEEE--SS-EEE-----SS-TT---B-SSPSSEEE-TT-EEEEE-